Protein AF-A0A0Q9S2S5-F1 (afdb_monomer_lite)

Sequence (79 aa):
MHPPTYAPFIGTQVTCEAASTNKTTYSVTVVVTPFVGAHVSVGVDEIKFLVGLSGDVTTVSYKHVEDHKLPPHLQDLYR

Secondary structure (DSSP, 8-state):
-PPPSS--EEEEEEEEEE-STTS-EEEEEEEEEEEETTTEE-EEEEEEEEEETTS-EEEEEEEEEEEPPPPGGGGGG--

pLDDT: mean 82.42, std 13.15, range [44.19, 95.19]

Foldseek 3Di:
DDDDPDADWDDKDWDWDQPDPVSQKIKIKIKTFGADDPRHTFFIKIWIWIAGPVRDIDTPDIDTDDTDDDDPVCPVVDD

Radius of gyration: 15.98 Å; chains: 1; bounding box: 40×23×42 Å

Structure (mmCIF, N/CA/C/O backbone):
data_AF-A0A0Q9S2S5-F1
#
_entry.id   AF-A0A0Q9S2S5-F1
#
loop_
_atom_site.group_PDB
_atom_site.id
_atom_site.type_symbol
_atom_site.label_atom_id
_atom_site.label_alt_id
_atom_site.label_comp_id
_atom_site.label_asym_id
_atom_site.label_entity_id
_atom_site.label_seq_id
_atom_site.pdbx_PDB_ins_code
_atom_site.Cartn_x
_atom_site.Cartn_y
_atom_site.Cartn_z
_atom_site.occupancy
_atom_site.B_iso_or_equiv
_atom_site.auth_seq_id
_atom_site.auth_comp_id
_atom_site.auth_asym_id
_atom_site.auth_atom_id
_atom_site.pdbx_PDB_model_num
ATOM 1 N N . MET A 1 1 ? 21.190 14.138 -3.983 1.00 44.19 1 MET A N 1
ATOM 2 C CA . MET A 1 1 ? 19.761 13.804 -3.808 1.00 44.19 1 MET A CA 1
ATOM 3 C C . MET A 1 1 ? 19.688 12.430 -3.174 1.00 44.19 1 MET A C 1
ATOM 5 O O . MET A 1 1 ? 20.389 11.549 -3.648 1.00 44.19 1 MET A O 1
ATOM 9 N N . HIS A 1 2 ? 18.940 12.267 -2.083 1.00 47.47 2 HIS A N 1
ATOM 10 C CA . HIS A 1 2 ? 18.682 10.938 -1.525 1.00 47.47 2 HIS A CA 1
ATOM 11 C C . HIS A 1 2 ? 17.647 10.251 -2.428 1.00 47.47 2 HIS A C 1
ATOM 13 O O . HIS A 1 2 ? 16.619 10.879 -2.699 1.00 47.47 2 HIS A O 1
ATOM 19 N N . PRO A 1 3 ? 17.895 9.033 -2.935 1.00 56.34 3 PRO A N 1
ATOM 20 C CA . PRO A 1 3 ? 16.849 8.277 -3.607 1.00 56.34 3 PRO A CA 1
ATOM 21 C C . PRO A 1 3 ? 15.701 8.021 -2.616 1.00 56.34 3 PRO A C 1
ATOM 23 O O . PRO A 1 3 ? 15.956 7.866 -1.415 1.00 56.34 3 PRO A O 1
ATOM 26 N N . PRO A 1 4 ? 14.440 8.034 -3.074 1.00 49.56 4 PRO A N 1
ATOM 27 C CA . PRO A 1 4 ? 13.312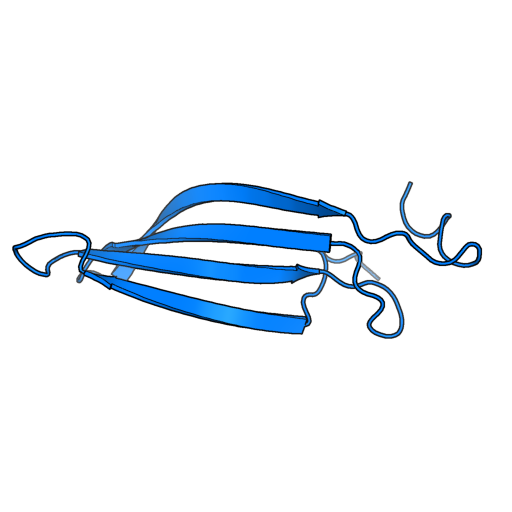 7.790 -2.193 1.00 49.56 4 PRO A CA 1
ATOM 28 C C . PRO A 1 4 ? 13.385 6.356 -1.654 1.00 49.56 4 PRO A C 1
ATOM 30 O O . PRO A 1 4 ? 13.724 5.425 -2.380 1.00 49.56 4 PRO A O 1
ATOM 33 N N . THR A 1 5 ? 13.062 6.178 -0.372 1.00 70.62 5 THR A N 1
ATOM 34 C CA . THR A 1 5 ? 13.045 4.860 0.291 1.00 70.62 5 THR A CA 1
ATOM 35 C C . THR A 1 5 ? 12.013 3.907 -0.328 1.00 70.62 5 THR A C 1
ATOM 37 O O . THR A 1 5 ? 12.132 2.696 -0.176 1.00 70.62 5 THR A O 1
ATOM 40 N N . TYR A 1 6 ? 11.028 4.447 -1.053 1.00 61.78 6 TYR A N 1
ATOM 41 C CA . TYR A 1 6 ? 9.973 3.706 -1.741 1.00 61.78 6 TYR A CA 1
ATOM 42 C C . TYR A 1 6 ? 9.746 4.278 -3.143 1.00 61.78 6 TYR A C 1
ATOM 44 O O . TYR A 1 6 ? 9.956 5.472 -3.370 1.00 61.78 6 TYR A O 1
ATOM 52 N N . ALA A 1 7 ? 9.303 3.442 -4.084 1.00 65.25 7 ALA A N 1
ATOM 53 C CA . ALA A 1 7 ? 8.939 3.902 -5.420 1.00 65.25 7 ALA A CA 1
ATOM 54 C C . ALA A 1 7 ? 7.742 4.874 -5.351 1.00 65.25 7 ALA A C 1
ATOM 56 O O . ALA A 1 7 ? 6.810 4.643 -4.573 1.00 65.25 7 ALA A O 1
ATOM 57 N N . PRO A 1 8 ? 7.736 5.960 -6.145 1.00 70.12 8 PRO A N 1
ATOM 58 C CA . PRO A 1 8 ? 6.560 6.809 -6.252 1.00 70.12 8 PRO A CA 1
ATOM 59 C C . PRO A 1 8 ? 5.423 6.029 -6.931 1.00 70.12 8 PRO A C 1
ATOM 61 O O . PRO A 1 8 ? 5.663 5.171 -7.779 1.00 70.12 8 PRO A O 1
ATOM 64 N N . PHE A 1 9 ? 4.178 6.312 -6.553 1.00 73.94 9 PHE A N 1
ATOM 65 C CA . PHE A 1 9 ? 2.987 5.619 -7.054 1.00 73.94 9 PHE A CA 1
ATOM 66 C C . PHE A 1 9 ? 1.972 6.615 -7.618 1.00 73.94 9 PHE A C 1
ATOM 68 O O . PHE A 1 9 ? 1.865 7.745 -7.137 1.00 73.94 9 PHE A O 1
ATOM 75 N N . ILE A 1 10 ? 1.235 6.203 -8.652 1.00 68.69 10 ILE A N 1
ATOM 76 C CA . ILE A 1 10 ? 0.185 7.007 -9.286 1.00 68.69 10 ILE A CA 1
ATOM 77 C C . ILE A 1 10 ? -1.093 6.184 -9.401 1.00 68.69 10 ILE A C 1
ATOM 79 O O . ILE A 1 10 ? -1.054 5.036 -9.823 1.00 68.69 10 ILE A O 1
ATOM 83 N N . GLY A 1 11 ? -2.228 6.775 -9.026 1.00 64.25 11 GLY A N 1
ATOM 84 C CA . GLY A 1 11 ? -3.497 6.055 -8.966 1.00 64.25 11 GLY A CA 1
ATOM 85 C C . GLY A 1 11 ? -3.530 5.085 -7.786 1.00 64.25 11 GLY A C 1
ATOM 86 O O . GLY A 1 11 ? -2.756 4.133 -7.701 1.00 64.25 11 GLY A O 1
ATOM 87 N N . THR A 1 12 ? -4.446 5.336 -6.860 1.00 78.75 12 THR A N 1
ATOM 88 C CA . THR A 1 12 ? -4.671 4.453 -5.720 1.00 78.75 12 THR A CA 1
ATOM 89 C C . THR A 1 12 ? -6.114 3.999 -5.772 1.00 78.75 12 THR A C 1
ATOM 91 O O . THR A 1 12 ? -7.023 4.824 -5.659 1.00 78.75 12 THR A O 1
ATOM 94 N N . GLN A 1 13 ? -6.336 2.696 -5.929 1.00 85.19 13 GLN A N 1
ATOM 95 C CA . GLN A 1 13 ? -7.650 2.132 -5.659 1.00 85.19 13 GLN A CA 1
ATOM 96 C C . GLN A 1 13 ? -7.698 1.752 -4.185 1.00 85.19 13 GLN A C 1
ATOM 98 O O . GLN A 1 13 ? -6.873 0.976 -3.704 1.00 85.19 13 GLN A O 1
ATOM 103 N N . VAL A 1 14 ? -8.667 2.317 -3.470 1.00 90.38 14 VAL A N 1
ATOM 104 C CA . VAL A 1 14 ? -8.898 2.022 -2.058 1.00 90.38 14 VAL A CA 1
ATOM 105 C C . VAL A 1 14 ? -10.272 1.394 -1.922 1.00 90.38 14 VAL A C 1
ATOM 107 O O . VAL A 1 14 ? -11.275 1.999 -2.301 1.00 90.38 14 VAL A O 1
ATOM 110 N N . THR A 1 15 ? -10.319 0.192 -1.362 1.00 92.69 15 THR A N 1
ATOM 111 C CA . THR A 1 15 ? -11.564 -0.427 -0.906 1.00 92.69 15 THR A CA 1
ATOM 112 C C . THR A 1 15 ? -11.529 -0.569 0.607 1.00 92.69 15 THR A C 1
ATOM 114 O O . THR A 1 15 ? -10.477 -0.786 1.209 1.00 92.69 15 THR A O 1
ATOM 117 N N . CYS A 1 16 ? -12.686 -0.389 1.235 1.00 90.69 16 CYS A N 1
ATOM 118 C CA . CYS A 1 16 ? -12.835 -0.458 2.679 1.00 90.69 16 CYS A CA 1
ATOM 119 C C . CYS A 1 16 ? -14.083 -1.267 3.008 1.00 90.69 16 CYS A C 1
ATOM 121 O O . CYS A 1 16 ? -15.176 -0.956 2.533 1.00 90.69 16 CYS A O 1
ATOM 123 N N . GLU A 1 17 ? -13.907 -2.300 3.821 1.00 90.75 17 GLU A N 1
ATOM 124 C CA . GLU A 1 17 ? -14.966 -3.218 4.218 1.00 90.75 17 GLU A CA 1
ATOM 125 C C . GLU A 1 17 ? -14.921 -3.423 5.734 1.00 90.75 17 GLU A C 1
ATOM 127 O O . GLU A 1 17 ? -13.856 -3.395 6.355 1.00 90.75 17 GLU A O 1
ATOM 132 N N . ALA A 1 18 ? -16.080 -3.618 6.363 1.00 86.62 18 ALA A N 1
ATOM 133 C CA . ALA A 1 18 ? -16.125 -3.942 7.784 1.00 86.62 18 ALA A CA 1
ATOM 134 C C . ALA A 1 18 ? -15.524 -5.340 8.001 1.00 86.62 18 ALA A C 1
ATOM 136 O O . ALA A 1 18 ? -16.027 -6.324 7.465 1.00 86.62 18 ALA A O 1
ATOM 137 N N . ALA A 1 19 ? -14.460 -5.428 8.799 1.00 78.50 19 ALA A N 1
ATOM 138 C CA . ALA A 1 19 ? -13.760 -6.687 9.053 1.00 78.50 19 ALA A CA 1
ATOM 139 C C . ALA A 1 19 ? -14.421 -7.521 10.161 1.00 78.50 19 ALA A C 1
ATOM 141 O O . ALA A 1 19 ? -14.151 -8.715 10.280 1.00 78.50 19 ALA A O 1
ATOM 142 N N . SER A 1 20 ? -15.278 -6.910 10.986 1.00 71.25 20 SER A N 1
ATOM 143 C CA . SER A 1 20 ? -15.997 -7.600 12.056 1.00 71.25 20 SER A CA 1
ATOM 144 C C . SER A 1 20 ? -17.496 -7.327 12.015 1.00 71.25 20 SER A C 1
ATOM 146 O O . SER A 1 20 ? -17.946 -6.221 11.705 1.00 71.25 20 SER A O 1
ATOM 148 N N . THR A 1 21 ? -18.282 -8.327 12.418 1.00 65.38 21 THR A N 1
ATOM 149 C CA . THR A 1 21 ? -19.738 -8.213 12.613 1.00 65.38 21 THR A CA 1
ATOM 150 C C . THR A 1 21 ? -20.093 -7.112 13.618 1.00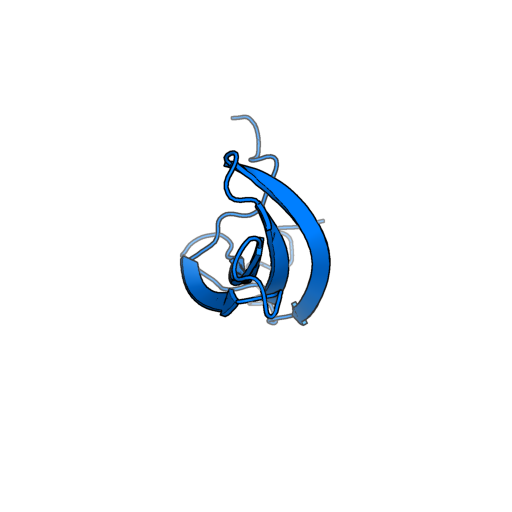 65.38 21 THR A C 1
ATOM 152 O O . THR A 1 21 ? -21.142 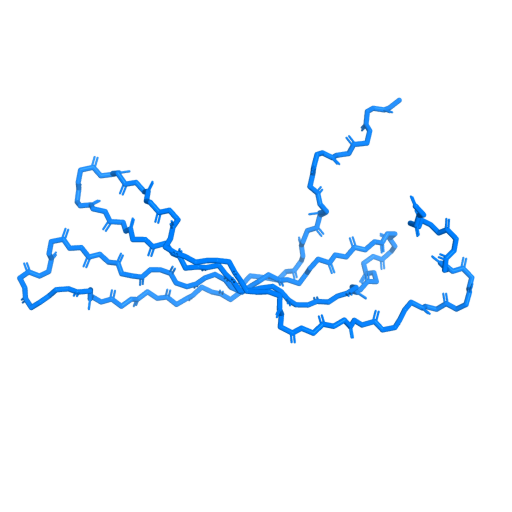-6.483 13.511 1.00 65.38 21 THR A O 1
ATOM 155 N N . ASN A 1 22 ? -19.177 -6.825 14.551 1.00 64.94 22 ASN A N 1
ATOM 156 C CA . ASN A 1 22 ? -19.321 -5.789 15.573 1.00 64.94 22 ASN A CA 1
ATOM 157 C C . ASN A 1 22 ? -18.839 -4.395 15.107 1.00 64.94 22 ASN A C 1
ATOM 159 O O . ASN A 1 22 ? -18.847 -3.466 15.907 1.00 64.94 22 ASN A O 1
ATOM 163 N N . LYS A 1 23 ? -18.435 -4.229 13.833 1.00 66.94 23 LYS A N 1
ATOM 164 C CA . LYS A 1 23 ? -18.005 -2.960 13.196 1.00 66.94 23 LYS A CA 1
ATOM 165 C C . LYS A 1 23 ? -16.884 -2.197 13.923 1.00 66.94 23 LYS A C 1
ATOM 167 O O . LYS A 1 23 ? -16.747 -0.987 13.762 1.00 66.94 23 LYS A O 1
ATOM 172 N N . THR A 1 24 ? -16.070 -2.884 14.717 1.00 82.19 24 THR A N 1
ATOM 173 C CA . THR A 1 24 ? -14.953 -2.275 15.464 1.00 82.19 24 THR A CA 1
ATOM 174 C C . THR A 1 24 ? -13.640 -2.242 14.689 1.00 82.19 24 THR A C 1
ATOM 176 O O . THR A 1 24 ? -12.658 -1.659 15.149 1.00 82.19 24 THR A O 1
ATOM 179 N N . THR A 1 25 ? -13.605 -2.880 13.524 1.00 89.00 25 THR A N 1
ATOM 180 C CA . THR A 1 25 ? -12.422 -2.968 12.676 1.00 89.00 25 THR A CA 1
ATOM 181 C C . THR A 1 25 ? -12.822 -2.877 11.212 1.00 89.00 25 THR A C 1
ATOM 183 O O . THR A 1 25 ? -13.857 -3.406 10.794 1.00 89.00 25 THR A O 1
ATOM 186 N N . TYR A 1 26 ? -11.976 -2.219 10.429 1.00 91.56 26 TYR A N 1
ATOM 187 C CA . TYR A 1 26 ? -12.116 -2.093 8.985 1.00 91.56 26 TYR A CA 1
ATOM 188 C C . TYR A 1 26 ? -10.932 -2.763 8.303 1.00 91.56 26 TYR A C 1
ATOM 190 O O . TYR A 1 26 ? -9.786 -2.578 8.715 1.00 91.56 26 TYR A O 1
ATOM 198 N N . SER A 1 27 ? -11.206 -3.540 7.261 1.00 93.25 27 SER A N 1
ATOM 199 C CA . SER A 1 27 ? -10.180 -4.001 6.340 1.00 93.25 27 SER A CA 1
ATOM 200 C C . SER A 1 27 ? -10.100 -3.004 5.196 1.00 93.25 27 SER A C 1
ATOM 202 O O . SER A 1 27 ? -11.086 -2.765 4.500 1.00 93.25 27 SER A O 1
ATOM 204 N N . VAL A 1 28 ? -8.929 -2.399 5.029 1.00 93.81 28 VAL A N 1
ATOM 205 C CA . VAL A 1 28 ? -8.650 -1.454 3.951 1.00 93.81 28 VAL A CA 1
ATOM 206 C C . VAL A 1 28 ? -7.685 -2.126 2.992 1.00 93.81 28 VAL A C 1
ATOM 208 O O . VAL A 1 28 ? -6.578 -2.487 3.385 1.00 93.81 28 VAL A O 1
ATOM 211 N N . THR A 1 29 ? -8.093 -2.296 1.739 1.00 95.19 29 THR A N 1
ATOM 212 C CA . THR A 1 29 ? -7.207 -2.775 0.676 1.00 95.19 29 THR A CA 1
ATOM 213 C C . THR A 1 29 ? -6.807 -1.590 -0.187 1.00 95.19 29 THR A C 1
ATOM 215 O O . THR A 1 29 ? -7.655 -0.837 -0.664 1.00 95.19 29 THR A O 1
ATOM 218 N N . VAL A 1 30 ? -5.503 -1.419 -0.362 1.00 93.81 30 VAL A N 1
ATOM 219 C CA . VAL A 1 30 ? -4.890 -0.362 -1.156 1.00 93.81 30 VAL A CA 1
ATOM 220 C C . VAL A 1 30 ? -4.145 -1.024 -2.301 1.00 93.81 30 VAL A C 1
ATOM 222 O O . VAL A 1 30 ? -3.195 -1.768 -2.071 1.00 93.81 30 VAL A O 1
ATOM 225 N N . VAL A 1 31 ? -4.570 -0.747 -3.527 1.00 94.12 31 VAL A N 1
ATOM 226 C CA . VAL A 1 31 ? -3.850 -1.149 -4.735 1.00 94.12 31 VAL A CA 1
ATOM 227 C C . VAL A 1 31 ? -3.119 0.072 -5.269 1.00 94.12 31 VAL A C 1
ATOM 229 O O . VAL A 1 31 ? -3.739 1.111 -5.520 1.00 94.12 31 VAL A O 1
ATOM 232 N N . VAL A 1 32 ? -1.802 -0.050 -5.405 1.00 91.81 32 VAL A N 1
ATOM 233 C CA . VAL A 1 32 ? -0.919 1.004 -5.904 1.00 91.81 32 VAL A CA 1
ATOM 234 C C . VAL A 1 32 ? -0.248 0.567 -7.194 1.00 91.81 32 VAL A C 1
ATOM 236 O O . VAL A 1 32 ? 0.083 -0.601 -7.382 1.00 91.81 32 VAL A O 1
ATOM 239 N N . THR A 1 33 ? -0.026 1.539 -8.071 1.00 91.75 33 THR A N 1
ATOM 240 C CA . THR A 1 33 ? 0.729 1.350 -9.310 1.00 91.75 33 THR A CA 1
ATOM 241 C C . THR A 1 33 ? 2.045 2.126 -9.191 1.00 91.75 33 THR A C 1
ATOM 243 O O . THR A 1 33 ? 2.053 3.342 -9.428 1.00 91.75 33 THR A O 1
ATOM 246 N N . PRO A 1 34 ? 3.148 1.491 -8.745 1.00 87.81 34 PRO A N 1
ATOM 247 C CA . PRO A 1 34 ? 4.458 2.130 -8.731 1.00 87.81 34 PRO A CA 1
ATOM 248 C C . PRO A 1 34 ? 4.869 2.562 -10.141 1.00 87.81 34 PRO A C 1
ATOM 250 O O . PRO A 1 34 ? 4.563 1.894 -11.132 1.00 87.81 34 PRO A O 1
ATOM 253 N N . PHE A 1 35 ? 5.584 3.681 -10.231 1.00 85.31 35 PHE A N 1
ATOM 254 C CA . PHE A 1 35 ? 6.094 4.199 -11.493 1.00 85.31 35 PHE A CA 1
ATOM 255 C C . PHE A 1 35 ? 7.533 4.690 -11.378 1.00 85.31 35 PHE A C 1
ATOM 257 O O . PHE A 1 35 ? 8.049 4.977 -10.298 1.00 85.31 35 PHE A O 1
ATOM 264 N N . VAL A 1 36 ? 8.165 4.843 -12.538 1.00 81.19 36 VAL A N 1
ATOM 265 C CA . VAL A 1 36 ? 9.510 5.391 -12.683 1.00 81.19 36 VAL A CA 1
ATOM 266 C C . VAL A 1 36 ? 9.544 6.441 -13.792 1.00 81.19 36 VAL A C 1
ATOM 268 O O . VAL A 1 36 ? 8.754 6.403 -14.738 1.00 81.19 36 VAL A O 1
ATOM 271 N N . GLY A 1 37 ? 10.463 7.403 -13.684 1.00 74.94 37 GLY A N 1
ATOM 272 C CA . GLY A 1 37 ? 10.652 8.444 -14.698 1.00 74.94 37 GLY A CA 1
ATOM 273 C C . GLY A 1 37 ? 9.367 9.221 -15.015 1.00 74.94 37 GLY A C 1
ATOM 274 O O . GLY A 1 37 ? 8.690 9.714 -14.115 1.00 74.94 37 GLY A O 1
ATOM 275 N N . ALA A 1 38 ? 9.029 9.325 -16.303 1.00 79.38 38 ALA A N 1
ATOM 276 C CA . ALA A 1 38 ? 7.867 10.055 -16.819 1.00 79.38 38 ALA A CA 1
ATOM 277 C C . ALA A 1 38 ? 6.532 9.301 -16.617 1.00 79.38 38 ALA A C 1
ATOM 279 O O . ALA A 1 38 ? 5.772 9.117 -17.564 1.00 79.38 38 ALA A O 1
ATOM 280 N N . HIS A 1 39 ? 6.260 8.852 -15.387 1.00 81.62 39 HIS A N 1
ATOM 281 C CA . HIS A 1 39 ? 5.068 8.075 -15.013 1.00 81.62 39 HIS A CA 1
ATOM 282 C C . HIS A 1 39 ? 4.949 6.718 -15.730 1.00 81.62 39 HIS A C 1
ATOM 284 O O . HIS A 1 39 ? 3.847 6.248 -16.011 1.00 81.62 39 HIS A O 1
ATOM 290 N N . VAL A 1 40 ? 6.081 6.070 -16.017 1.00 83.75 40 VAL A N 1
ATOM 291 C CA . VAL A 1 40 ? 6.088 4.715 -16.580 1.00 83.75 40 VAL A CA 1
ATOM 292 C C . VAL A 1 40 ? 5.797 3.733 -15.453 1.00 83.75 40 VAL A C 1
ATOM 294 O O . VAL A 1 40 ? 6.626 3.579 -14.559 1.00 83.75 40 VAL A O 1
ATOM 297 N N . SER A 1 41 ? 4.623 3.101 -15.473 1.00 87.25 41 SER A N 1
ATOM 298 C CA . SER A 1 41 ? 4.287 2.065 -14.494 1.00 87.25 41 SER A CA 1
ATOM 299 C C . SER A 1 41 ? 5.260 0.888 -14.590 1.00 87.25 41 SER A C 1
ATOM 301 O O . SER A 1 41 ? 5.664 0.497 -15.687 1.00 87.25 41 SER A O 1
ATOM 303 N N . VAL A 1 42 ? 5.645 0.353 -13.431 1.00 88.31 42 VAL A N 1
ATOM 304 C CA . VAL A 1 42 ? 6.550 -0.802 -13.317 1.00 88.31 42 VAL A CA 1
ATOM 305 C C . VAL A 1 42 ? 5.883 -2.030 -12.723 1.00 88.31 42 VAL A C 1
ATOM 307 O O . VAL A 1 42 ? 6.484 -3.097 -12.698 1.00 88.31 42 VAL A O 1
ATOM 310 N N . GLY A 1 43 ? 4.633 -1.905 -12.296 1.00 90.44 43 GLY A N 1
ATOM 311 C CA . GLY A 1 43 ? 3.887 -3.016 -11.745 1.00 90.44 43 GLY A CA 1
ATOM 312 C C . GLY A 1 43 ? 2.679 -2.565 -10.950 1.00 90.44 43 GLY A C 1
ATOM 313 O O . GLY A 1 43 ? 2.301 -1.389 -10.959 1.00 90.44 43 GLY A O 1
ATOM 314 N N . VAL A 1 44 ? 2.092 -3.527 -10.250 1.00 92.50 44 VAL A N 1
ATOM 315 C CA . VAL A 1 44 ? 0.939 -3.333 -9.375 1.00 92.50 44 VAL A CA 1
ATOM 316 C C . VAL A 1 44 ? 1.187 -4.064 -8.067 1.00 92.50 44 VAL A C 1
ATOM 318 O O . VAL A 1 44 ? 1.497 -5.256 -8.063 1.00 92.50 44 VAL A O 1
ATOM 321 N N . ASP A 1 45 ? 0.979 -3.361 -6.960 1.00 92.56 45 ASP A N 1
ATOM 322 C CA . ASP A 1 45 ? 1.075 -3.920 -5.617 1.00 92.56 45 ASP A CA 1
ATOM 323 C C . ASP A 1 45 ? -0.253 -3.759 -4.878 1.00 92.56 45 ASP A C 1
ATOM 325 O O . ASP A 1 45 ? -0.935 -2.740 -4.985 1.00 92.56 45 ASP A O 1
ATOM 329 N N . GLU A 1 46 ? -0.602 -4.762 -4.081 1.00 94.81 46 GLU A N 1
ATOM 330 C CA . GLU A 1 46 ? -1.764 -4.770 -3.201 1.00 94.81 46 GLU A CA 1
ATOM 331 C C . GLU A 1 46 ? -1.304 -4.844 -1.743 1.00 94.81 46 GLU A C 1
ATOM 333 O O . GLU A 1 46 ? -0.537 -5.726 -1.344 1.00 94.81 46 GLU A O 1
ATOM 338 N N . ILE A 1 47 ? -1.812 -3.929 -0.922 1.00 94.56 47 ILE A N 1
ATOM 339 C CA . ILE A 1 47 ? -1.530 -3.863 0.508 1.00 94.56 47 ILE A CA 1
ATOM 340 C C . ILE A 1 47 ? -2.847 -3.912 1.265 1.00 94.56 47 ILE A C 1
ATOM 342 O O . ILE A 1 47 ? -3.764 -3.140 0.989 1.00 94.56 47 ILE A O 1
ATOM 346 N N . LYS A 1 48 ? -2.938 -4.808 2.246 1.00 94.81 48 LYS A N 1
ATOM 347 C CA . LYS A 1 48 ? -4.095 -4.893 3.136 1.00 94.81 48 LYS A CA 1
ATOM 348 C C . LYS A 1 48 ? -3.731 -4.389 4.511 1.00 94.81 48 LYS A C 1
ATOM 350 O O . LYS A 1 48 ? -2.756 -4.840 5.111 1.00 94.81 48 LYS A O 1
ATOM 355 N N . PHE A 1 49 ? -4.572 -3.511 5.025 1.00 94.88 49 PHE A N 1
ATOM 356 C CA . PHE A 1 49 ? -4.493 -2.977 6.367 1.00 94.88 49 PHE A CA 1
ATOM 357 C C . PHE A 1 49 ? -5.718 -3.396 7.167 1.00 94.88 49 PHE A C 1
ATOM 359 O O . PHE A 1 49 ? -6.829 -3.495 6.642 1.00 94.88 49 PHE A O 1
ATOM 366 N N . LEU A 1 50 ? -5.507 -3.607 8.458 1.00 94.00 50 LEU A N 1
ATOM 367 C CA . LEU A 1 50 ? -6.563 -3.649 9.448 1.00 94.00 50 LEU A CA 1
ATOM 368 C C . LEU A 1 50 ? -6.498 -2.345 10.236 1.00 94.00 50 LEU A C 1
ATOM 370 O O . LEU A 1 50 ? -5.457 -2.020 10.806 1.00 94.00 50 LEU A O 1
ATOM 374 N N . VAL A 1 51 ? -7.603 -1.609 10.247 1.00 93.56 51 VAL A N 1
ATOM 375 C CA . VAL A 1 51 ? -7.729 -0.325 10.936 1.00 93.56 51 VAL A CA 1
ATOM 376 C C . VAL A 1 51 ? -8.720 -0.483 12.085 1.00 93.56 51 VAL A C 1
ATOM 378 O O . VAL A 1 51 ? -9.885 -0.831 11.868 1.00 93.56 51 VAL A O 1
ATOM 381 N N . GLY A 1 52 ? -8.248 -0.262 13.310 1.00 90.94 52 GLY A N 1
ATOM 382 C CA . GLY A 1 52 ? -9.072 -0.232 14.518 1.00 90.94 52 GLY A CA 1
ATOM 383 C C . GLY A 1 52 ? -9.706 1.142 14.752 1.00 90.94 52 GLY A C 1
ATOM 384 O O . GLY A 1 52 ? -9.211 2.160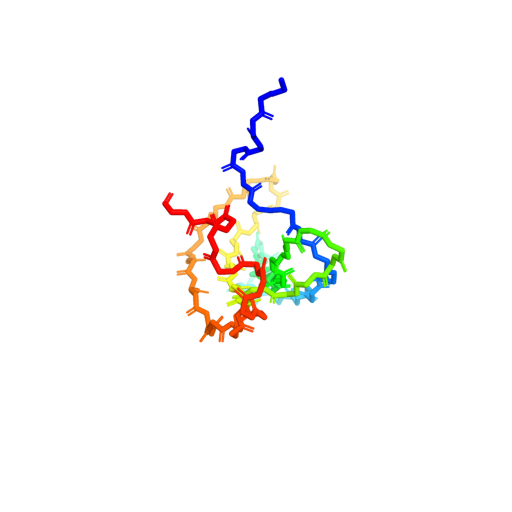 14.273 1.00 90.94 52 GLY A O 1
ATOM 385 N N . LEU A 1 53 ? -10.793 1.192 15.529 1.00 87.12 53 LEU A N 1
ATOM 386 C CA . LEU A 1 53 ? -11.478 2.454 15.867 1.00 87.12 53 LEU A CA 1
ATOM 387 C C . LEU A 1 53 ? -10.610 3.453 16.648 1.00 87.12 53 LEU A C 1
ATOM 389 O O . LEU A 1 53 ? -10.846 4.654 16.575 1.00 87.12 53 LEU A O 1
ATOM 393 N N . SER A 1 54 ? -9.616 2.968 17.387 1.00 88.81 54 SER A N 1
ATOM 394 C CA . SER A 1 54 ? -8.620 3.774 18.104 1.00 88.81 54 SER A CA 1
ATOM 395 C C . SER A 1 54 ? -7.599 4.449 17.181 1.00 88.81 54 SER A C 1
ATOM 397 O O . SER A 1 54 ? -6.786 5.236 17.657 1.00 88.81 54 SER A O 1
ATOM 399 N N . GLY A 1 55 ? -7.641 4.171 15.873 1.00 85.25 55 GLY A N 1
ATOM 400 C CA . GLY A 1 55 ? -6.673 4.670 14.897 1.00 85.25 55 GLY A CA 1
ATOM 401 C C . GLY A 1 55 ? -5.451 3.769 14.721 1.00 85.25 55 GLY A C 1
ATOM 402 O O . GLY A 1 55 ? -4.566 4.104 13.938 1.00 85.25 55 GLY A O 1
ATOM 403 N N . ASP A 1 56 ? -5.403 2.622 15.405 1.00 91.69 56 ASP A N 1
ATOM 404 C CA . ASP A 1 56 ? -4.357 1.621 15.204 1.00 91.69 56 ASP A CA 1
ATOM 405 C C . ASP A 1 56 ? -4.444 1.039 13.788 1.00 91.69 56 ASP A C 1
ATOM 407 O O . ASP A 1 56 ? -5.503 0.573 13.358 1.00 91.69 56 ASP A O 1
ATOM 411 N N . VAL A 1 57 ? -3.318 1.037 13.072 1.00 93.50 57 VAL A N 1
ATOM 412 C CA . VAL A 1 57 ? -3.208 0.486 11.717 1.00 93.50 57 VAL A CA 1
ATOM 413 C C . VAL A 1 57 ? -2.185 -0.637 11.720 1.00 93.50 57 VAL A C 1
ATOM 415 O O . VAL A 1 57 ? -1.030 -0.439 12.086 1.00 93.50 57 VAL A O 1
ATOM 418 N N . THR A 1 58 ? -2.601 -1.824 11.289 1.00 94.12 58 THR A N 1
ATOM 419 C CA . THR A 1 58 ? -1.717 -2.984 11.134 1.00 94.12 58 THR A CA 1
ATOM 420 C C . THR A 1 58 ? -1.683 -3.418 9.678 1.00 94.12 58 THR A C 1
ATOM 422 O O . THR A 1 58 ? -2.733 -3.639 9.075 1.00 94.12 58 THR A O 1
ATOM 425 N N . THR A 1 59 ? -0.488 -3.585 9.112 1.00 94.81 59 THR A N 1
ATOM 426 C CA . THR A 1 59 ? -0.329 -4.225 7.801 1.00 94.81 59 THR A CA 1
ATOM 427 C C . THR A 1 59 ? -0.599 -5.717 7.944 1.00 94.81 59 THR A C 1
ATOM 429 O O . THR A 1 59 ? 0.116 -6.421 8.653 1.00 94.81 59 THR A O 1
ATOM 432 N N . VAL A 1 60 ? -1.641 -6.195 7.273 1.00 94.88 60 VAL A N 1
ATOM 433 C CA . VAL A 1 60 ? -2.061 -7.601 7.291 1.00 94.88 60 VAL A CA 1
ATOM 434 C C . VAL A 1 60 ? -1.311 -8.390 6.229 1.00 94.88 60 VAL A C 1
ATOM 436 O O . VAL A 1 60 ? -0.854 -9.501 6.483 1.00 94.88 60 VAL A O 1
ATOM 439 N N . SER A 1 61 ? -1.179 -7.822 5.031 1.00 95.06 61 SER A N 1
ATOM 440 C CA . SER A 1 61 ? -0.465 -8.468 3.938 1.00 95.06 61 SER A CA 1
ATOM 441 C C . SER A 1 61 ? 0.056 -7.459 2.929 1.00 95.06 61 SER A C 1
ATOM 443 O O . SER A 1 61 ? -0.562 -6.421 2.693 1.00 95.06 61 SER A O 1
ATOM 445 N N . TYR A 1 62 ? 1.149 -7.838 2.281 1.00 94.69 62 TYR A N 1
ATOM 446 C CA . TYR A 1 62 ? 1.658 -7.212 1.072 1.00 94.69 62 TYR A CA 1
ATOM 447 C C . TYR A 1 62 ? 1.724 -8.278 -0.021 1.00 94.69 62 TYR A C 1
ATOM 449 O O . TYR A 1 62 ? 2.193 -9.392 0.228 1.00 94.69 62 TYR A O 1
ATOM 457 N N . LYS A 1 63 ? 1.241 -7.942 -1.214 1.00 93.88 63 LYS A N 1
ATOM 458 C CA . LYS A 1 63 ? 1.264 -8.813 -2.383 1.00 93.88 63 LYS A CA 1
ATOM 459 C C . LYS A 1 63 ? 1.676 -8.002 -3.604 1.00 93.88 63 LYS A C 1
ATOM 461 O O . LYS A 1 63 ? 0.943 -7.118 -4.032 1.00 93.88 63 LYS A O 1
ATOM 466 N N . HIS A 1 64 ? 2.797 -8.376 -4.202 1.00 93.38 64 HIS A N 1
ATOM 467 C CA . HIS A 1 64 ? 3.112 -7.971 -5.563 1.00 93.38 64 HIS A CA 1
ATOM 468 C C . HIS A 1 64 ? 2.188 -8.724 -6.535 1.00 93.38 64 HIS A C 1
ATOM 470 O O . HIS A 1 64 ? 2.064 -9.952 -6.446 1.00 93.38 64 HIS A O 1
ATOM 476 N N . VAL A 1 65 ? 1.469 -7.996 -7.391 1.00 94.19 65 VAL A N 1
ATOM 477 C CA . VAL A 1 65 ? 0.449 -8.556 -8.292 1.00 94.19 65 VAL A CA 1
ATOM 478 C C . VAL A 1 65 ? 1.047 -8.864 -9.657 1.00 94.19 65 VAL A C 1
ATOM 480 O O . VAL A 1 65 ? 0.874 -9.980 -10.145 1.00 94.19 65 VAL A O 1
ATOM 483 N N . GLU A 1 66 ? 1.743 -7.899 -10.257 1.00 92.00 66 GLU A N 1
ATOM 484 C CA . GLU A 1 66 ? 2.365 -8.053 -11.573 1.00 92.00 66 GLU A CA 1
ATOM 485 C C . GLU A 1 66 ? 3.480 -7.037 -11.823 1.00 92.00 66 GLU A C 1
ATOM 487 O O . GLU A 1 66 ? 3.438 -5.916 -11.312 1.00 92.00 66 GLU A O 1
ATOM 492 N N . ASP A 1 67 ? 4.419 -7.424 -12.688 1.00 91.31 67 ASP A N 1
ATOM 493 C CA . ASP A 1 67 ? 5.453 -6.559 -13.248 1.00 91.31 67 ASP A CA 1
ATOM 494 C C . ASP A 1 67 ? 5.004 -5.981 -14.594 1.00 91.31 67 ASP A C 1
ATOM 496 O O . ASP A 1 67 ? 4.514 -6.697 -15.477 1.00 91.31 67 ASP A O 1
ATOM 500 N N . HIS A 1 68 ? 5.258 -4.691 -14.811 1.00 89.00 68 HIS A N 1
ATOM 501 C CA . HIS A 1 68 ? 5.129 -4.070 -16.129 1.00 89.00 68 HIS A CA 1
ATOM 502 C C . HIS A 1 68 ? 6.503 -3.953 -16.772 1.00 89.00 68 HIS A C 1
ATOM 504 O O . HIS A 1 68 ? 7.462 -3.461 -16.178 1.00 89.00 68 HIS A O 1
ATOM 510 N N . LYS A 1 69 ? 6.618 -4.410 -18.023 1.00 83.56 69 LYS A N 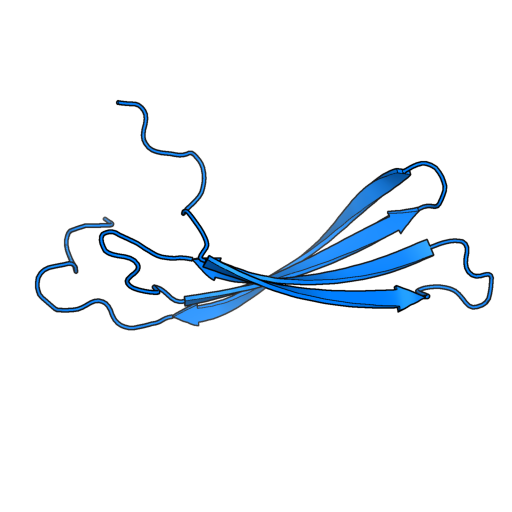1
ATOM 511 C CA . LYS A 1 69 ? 7.899 -4.369 -18.732 1.00 83.56 69 LYS A CA 1
ATOM 512 C C . LYS A 1 69 ? 8.337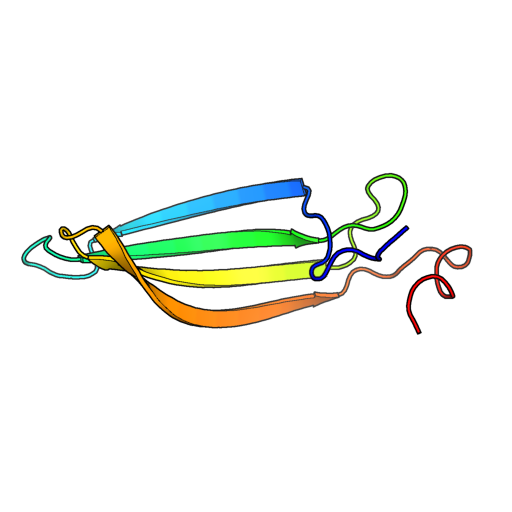 -2.931 -18.963 1.00 83.56 69 LYS A C 1
ATOM 514 O O . LYS A 1 69 ? 7.652 -2.164 -19.640 1.00 83.56 69 LYS A O 1
ATOM 519 N N . LEU A 1 70 ? 9.540 -2.619 -18.495 1.00 82.50 70 LEU A N 1
ATOM 520 C CA . LEU A 1 70 ? 10.174 -1.346 -18.785 1.00 82.50 70 LEU A CA 1
ATOM 521 C C . LEU A 1 70 ? 10.547 -1.232 -20.272 1.00 82.50 70 LEU A C 1
ATOM 523 O O . LEU A 1 70 ? 11.050 -2.196 -20.869 1.00 82.50 70 LEU A O 1
ATOM 527 N N . PRO A 1 71 ? 10.365 -0.043 -20.873 1.00 80.75 71 PRO A N 1
ATOM 528 C CA . PRO A 1 71 ? 10.923 0.271 -22.178 1.00 80.75 71 PRO A CA 1
ATOM 529 C C . PRO A 1 71 ? 12.438 0.007 -22.208 1.00 80.75 71 PRO A C 1
ATOM 531 O O . PRO A 1 71 ? 13.108 0.286 -21.214 1.00 80.75 71 PRO A O 1
ATOM 534 N N . PRO A 1 72 ? 13.014 -0.448 -23.339 1.00 81.81 72 PRO A N 1
ATOM 535 C CA . PRO A 1 72 ? 14.438 -0.794 -23.427 1.00 81.81 72 PRO A CA 1
ATOM 536 C C . PRO A 1 72 ? 15.392 0.301 -22.933 1.00 81.81 72 PRO A C 1
ATOM 538 O O . PRO A 1 72 ? 16.394 0.007 -22.298 1.00 81.81 72 PRO A O 1
ATOM 541 N N . HIS A 1 73 ? 15.050 1.570 -23.163 1.00 80.38 73 HIS A N 1
ATOM 542 C CA . HIS A 1 73 ? 15.856 2.724 -22.757 1.00 80.38 73 HIS A CA 1
ATOM 543 C C . HIS A 1 73 ? 15.793 3.050 -21.250 1.00 80.38 73 HIS A C 1
ATOM 545 O O . HIS A 1 73 ? 16.504 3.943 -20.801 1.00 80.38 73 HIS A O 1
ATOM 551 N N . LEU A 1 74 ? 14.938 2.364 -20.481 1.00 75.44 74 LEU A N 1
ATOM 552 C CA . LEU A 1 74 ? 14.780 2.524 -19.029 1.00 75.44 74 LEU A CA 1
ATOM 553 C C . LEU A 1 74 ? 15.166 1.262 -18.244 1.00 75.44 74 LEU A C 1
ATOM 555 O O . LEU A 1 74 ? 15.063 1.270 -17.021 1.00 75.44 74 LEU A O 1
ATOM 559 N N . GLN A 1 75 ? 15.605 0.187 -18.909 1.00 73.38 75 GLN A N 1
ATOM 560 C CA . GLN A 1 75 ? 15.927 -1.081 -18.238 1.00 73.38 75 GLN A CA 1
ATOM 561 C C . GLN A 1 75 ? 17.082 -0.952 -17.237 1.00 73.38 75 GLN A C 1
ATOM 563 O O . GLN A 1 75 ? 17.073 -1.632 -16.218 1.00 73.38 75 GLN A O 1
ATOM 568 N N . ASP A 1 76 ? 18.023 -0.038 -17.478 1.00 74.06 76 ASP A N 1
ATOM 569 C CA . ASP A 1 76 ? 19.167 0.197 -16.587 1.00 74.06 76 ASP A CA 1
ATOM 570 C C . ASP A 1 76 ? 18.845 1.119 -15.397 1.00 74.06 76 ASP A C 1
ATOM 572 O O . ASP A 1 76 ? 19.713 1.383 -14.565 1.00 74.06 76 ASP A O 1
ATOM 576 N N . LEU A 1 77 ? 17.616 1.647 -15.306 1.00 67.62 77 LEU A N 1
ATOM 577 C CA . LEU A 1 77 ? 17.244 2.620 -14.273 1.00 67.62 77 LEU A CA 1
ATOM 578 C C . LEU A 1 77 ? 17.157 1.990 -12.871 1.00 67.62 77 LEU A C 1
ATOM 580 O O . LEU A 1 77 ? 17.305 2.698 -11.877 1.00 67.62 77 LEU A O 1
ATOM 584 N N . TYR A 1 78 ? 16.942 0.676 -12.792 1.00 56.50 78 TYR A N 1
ATOM 585 C CA . TYR A 1 78 ? 16.878 -0.081 -11.544 1.00 56.50 78 TYR A CA 1
ATOM 586 C C . TYR A 1 78 ? 17.743 -1.335 -11.671 1.00 56.50 78 TYR A C 1
ATOM 588 O O . TYR A 1 78 ? 17.403 -2.260 -12.407 1.00 56.50 78 TYR A O 1
ATOM 596 N N . ARG A 1 79 ? 18.871 -1.344 -10.958 1.00 47.78 79 ARG A N 1
ATOM 597 C CA . ARG A 1 79 ? 19.765 -2.492 -10.796 1.00 47.78 79 ARG A CA 1
ATOM 598 C C . ARG A 1 79 ? 19.988 -2.762 -9.318 1.00 47.78 79 ARG A C 1
ATOM 600 O O . ARG A 1 79 ? 20.057 -1.767 -8.562 1.00 47.78 79 ARG A O 1
#